Protein AF-A0A0P9H210-F1 (afdb_monomer_lite)

Secondary structure (DSSP, 8-state):
-GGGG-----TT-TTS-HHHHHHHHTHHHHHHHHHGGGT----EEEEEEE-SS-EEEEEE-SS-EEEEEEESSS-SHHHHHHHHHGGGS----PPEEEEESS-SSSSSEEEEEEPPP---GGG---HHHHHHHHHHHHHHHHHHT-

Sequence (146 aa):
MWESLNQYIDPEDASYSDARRGALAHLGDYAAQIVGPLNLRPRAAALHSSSNTRIEARISTASSHILLVLAPEGDLAAEVAWLRALNSTTLPVPRLIAHDLSLSAIPFSYAIESYISGAPLDWVAEAPRVRVLARQVGRTLRRSHQ

Structure (mmCIF, N/CA/C/O backbone):
data_AF-A0A0P9H210-F1
#
_entry.id   AF-A0A0P9H210-F1
#
loop_
_atom_site.group_PDB
_atom_site.id
_atom_site.type_symbol
_atom_site.label_atom_id
_atom_site.label_alt_id
_atom_site.label_comp_id
_atom_site.label_asym_id
_atom_site.label_entity_id
_atom_site.label_seq_id
_atom_site.pdbx_PDB_ins_code
_atom_site.Cartn_x
_atom_site.Cartn_y
_atom_site.Cartn_z
_atom_site.occupancy
_atom_site.B_iso_or_equiv
_atom_site.auth_seq_id
_atom_site.auth_comp_id
_atom_site.auth_asym_id
_atom_site.auth_atom_id
_atom_site.pdbx_PDB_model_num
ATOM 1 N N . MET A 1 1 ? 2.930 -16.937 -7.566 1.00 91.00 1 MET A N 1
ATOM 2 C CA . MET A 1 1 ? 2.094 -16.064 -6.702 1.00 91.00 1 MET A CA 1
ATOM 3 C C . MET A 1 1 ? 2.378 -14.611 -7.013 1.00 91.00 1 MET A C 1
ATOM 5 O O . MET A 1 1 ? 1.469 -13.928 -7.450 1.00 91.00 1 MET A O 1
ATOM 9 N N . TRP A 1 2 ? 3.612 -14.153 -6.817 1.00 94.81 2 TRP A N 1
ATOM 10 C CA . TRP A 1 2 ? 3.982 -12.752 -7.002 1.00 94.81 2 TRP A CA 1
ATOM 11 C C . TRP A 1 2 ? 3.686 -12.204 -8.395 1.00 94.81 2 TRP A C 1
ATOM 13 O O . TRP A 1 2 ? 3.105 -11.137 -8.490 1.00 94.81 2 TRP A O 1
ATOM 23 N N . GLU A 1 3 ? 3.951 -12.982 -9.444 1.00 93.62 3 GLU A N 1
ATOM 24 C CA . GLU A 1 3 ? 3.653 -12.618 -10.840 1.00 93.62 3 GLU A CA 1
ATOM 25 C C . GLU A 1 3 ? 2.194 -12.196 -11.077 1.00 93.62 3 GLU A C 1
ATOM 27 O O . GLU A 1 3 ? 1.937 -11.383 -11.953 1.00 93.62 3 GLU A O 1
ATOM 32 N N . SER A 1 4 ? 1.235 -12.678 -10.274 1.00 92.88 4 SER A N 1
ATOM 33 C CA . SER A 1 4 ? -0.173 -12.254 -10.384 1.00 92.88 4 SER A CA 1
ATOM 34 C C . SER A 1 4 ? -0.420 -10.792 -9.986 1.00 92.88 4 SER A C 1
ATOM 36 O O . SER A 1 4 ? -1.499 -10.266 -10.244 1.00 92.88 4 SER A O 1
ATOM 38 N N . LEU A 1 5 ? 0.561 -10.141 -9.351 1.00 95.69 5 LEU A N 1
ATOM 39 C CA . LEU A 1 5 ? 0.546 -8.706 -9.074 1.00 95.69 5 LEU A CA 1
ATOM 40 C C . LEU A 1 5 ? 1.005 -7.867 -10.269 1.00 95.69 5 LEU A C 1
ATOM 42 O O . LEU A 1 5 ? 0.674 -6.685 -10.308 1.00 95.69 5 LEU A O 1
ATOM 46 N N . ASN A 1 6 ? 1.771 -8.444 -11.200 1.00 96.31 6 ASN A N 1
ATOM 47 C CA . ASN A 1 6 ? 2.274 -7.714 -12.358 1.00 96.31 6 ASN A CA 1
ATOM 48 C C . ASN A 1 6 ? 1.100 -7.375 -13.279 1.00 96.31 6 ASN A C 1
ATOM 50 O O . ASN A 1 6 ? 0.317 -8.253 -13.649 1.00 96.31 6 ASN A O 1
ATOM 54 N N . GLN A 1 7 ? 0.978 -6.104 -13.651 1.00 94.06 7 GLN A N 1
ATOM 55 C CA . GLN A 1 7 ? -0.065 -5.642 -14.560 1.00 94.06 7 GLN A CA 1
ATOM 56 C C . GLN A 1 7 ? 0.545 -5.096 -15.838 1.00 94.06 7 GLN A C 1
ATOM 58 O O . GLN A 1 7 ? 1.443 -4.256 -15.809 1.00 94.06 7 GLN A O 1
ATOM 63 N N . TYR A 1 8 ? -0.000 -5.545 -16.963 1.00 93.06 8 TYR A N 1
ATOM 64 C CA . TYR A 1 8 ? 0.218 -4.877 -18.230 1.00 93.06 8 TYR A CA 1
ATOM 65 C C . TYR A 1 8 ? -0.754 -3.705 -18.333 1.00 93.06 8 TYR A C 1
ATOM 67 O O . TYR A 1 8 ? -1.970 -3.901 -18.318 1.00 93.06 8 TYR A O 1
ATOM 75 N N . ILE A 1 9 ? -0.204 -2.500 -18.424 1.00 91.94 9 ILE A N 1
ATOM 76 C CA . ILE A 1 9 ? -0.953 -1.276 -18.686 1.00 91.94 9 ILE A CA 1
ATOM 77 C C . ILE A 1 9 ? -0.498 -0.762 -20.045 1.00 91.94 9 ILE A C 1
ATOM 79 O O . ILE A 1 9 ? 0.706 -0.718 -20.315 1.00 91.94 9 ILE A O 1
ATOM 83 N N . ASP A 1 10 ? -1.460 -0.378 -20.878 1.00 90.31 10 ASP A N 1
ATOM 84 C CA . ASP A 1 10 ? -1.198 0.176 -22.201 1.00 90.31 10 ASP A CA 1
ATOM 85 C C . ASP A 1 10 ? -0.254 1.396 -22.091 1.00 90.31 10 ASP A C 1
ATOM 87 O O . ASP A 1 10 ? -0.512 2.312 -21.295 1.00 90.31 10 ASP A O 1
ATOM 91 N N . PRO A 1 11 ? 0.870 1.420 -22.831 1.00 88.81 11 PRO A N 1
ATOM 92 C CA . PRO A 1 11 ? 1.736 2.591 -22.919 1.00 88.81 11 PRO A CA 1
ATOM 93 C C . PRO A 1 11 ? 1.018 3.863 -23.385 1.00 88.81 11 PRO A C 1
ATOM 95 O O . PRO A 1 11 ? 1.433 4.953 -23.000 1.00 88.81 11 PRO A O 1
ATOM 98 N N . GLU A 1 12 ? -0.047 3.738 -24.181 1.00 90.56 12 GLU A N 1
ATOM 99 C CA . GLU A 1 12 ? -0.810 4.874 -24.712 1.00 90.56 12 GLU A CA 1
ATOM 100 C C . GLU A 1 12 ? -1.865 5.409 -23.727 1.00 90.56 12 GLU A C 1
ATOM 102 O O . GLU A 1 12 ? -2.418 6.492 -23.934 1.00 90.56 12 GLU A O 1
ATOM 107 N N . ASP A 1 13 ? -2.128 4.700 -22.623 1.00 90.56 13 ASP A N 1
ATOM 108 C CA . ASP A 1 13 ? -3.062 5.161 -21.597 1.00 90.56 13 ASP A CA 1
ATOM 109 C C . ASP A 1 13 ? -2.444 6.296 -20.765 1.00 90.56 13 ASP A C 1
ATOM 111 O O . ASP A 1 13 ? -1.639 6.081 -19.851 1.00 90.56 13 ASP A O 1
ATOM 115 N N . ALA A 1 14 ? -2.869 7.521 -21.076 1.00 88.06 14 ALA A N 1
ATOM 116 C CA . ALA A 1 14 ? -2.433 8.751 -20.421 1.00 88.06 14 ALA A CA 1
ATOM 117 C C . ALA A 1 14 ? -2.910 8.898 -18.962 1.00 88.06 14 ALA A C 1
ATOM 119 O O . ALA A 1 14 ? -2.473 9.817 -18.269 1.00 88.06 14 ALA A O 1
ATOM 120 N N . SER A 1 15 ? -3.802 8.028 -18.470 1.00 88.75 15 SER A N 1
ATOM 121 C CA . SER A 1 15 ? -4.225 8.047 -17.063 1.00 88.75 15 SER A CA 1
ATOM 122 C C . SER A 1 15 ? -3.161 7.492 -16.105 1.00 88.75 15 SER A C 1
ATOM 124 O O . SER A 1 15 ? -3.237 7.724 -14.893 1.00 88.75 15 SER A O 1
ATOM 126 N N . TYR A 1 16 ? -2.144 6.810 -16.643 1.00 90.56 16 TYR A N 1
ATOM 127 C CA . TYR A 1 16 ? -1.008 6.273 -15.903 1.00 90.56 16 TYR A CA 1
ATOM 128 C C . TYR A 1 16 ? 0.267 7.030 -16.259 1.00 90.56 16 TYR A C 1
ATOM 130 O O . TYR A 1 16 ? 0.637 7.148 -17.426 1.00 90.56 16 TYR A O 1
ATOM 138 N N . SER A 1 17 ? 0.990 7.485 -15.239 1.00 91.56 17 SER A N 1
ATOM 139 C CA . SER A 1 17 ? 2.361 7.942 -15.434 1.00 91.56 17 SER A CA 1
ATOM 140 C C . SER A 1 17 ? 3.293 6.776 -15.749 1.00 91.56 17 SER A C 1
ATOM 142 O O . SER A 1 17 ? 3.040 5.628 -15.371 1.00 91.56 17 SER A O 1
ATOM 144 N N . ASP A 1 18 ? 4.418 7.079 -16.393 1.00 92.00 18 ASP A N 1
ATOM 145 C CA . ASP A 1 18 ? 5.435 6.077 -16.724 1.00 92.00 18 ASP A CA 1
ATOM 146 C C . ASP A 1 18 ? 5.985 5.385 -15.474 1.00 92.00 18 ASP A C 1
ATOM 148 O 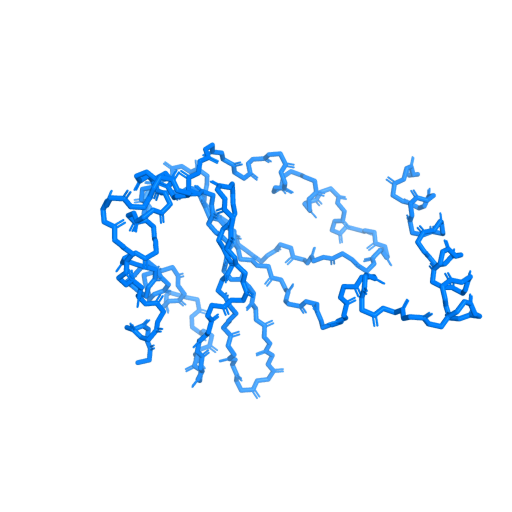O . ASP A 1 18 ? 6.176 4.169 -15.467 1.00 92.00 18 ASP A O 1
ATOM 152 N N . ALA A 1 19 ? 6.168 6.142 -14.389 1.00 92.69 19 ALA A N 1
ATOM 153 C CA . ALA A 1 19 ? 6.624 5.608 -13.113 1.00 92.69 19 ALA A CA 1
ATOM 154 C C . ALA A 1 19 ? 5.611 4.617 -12.521 1.00 92.69 19 ALA A C 1
ATOM 156 O O . ALA A 1 19 ? 5.980 3.513 -12.117 1.00 92.69 19 ALA A O 1
ATOM 157 N N . ARG A 1 20 ? 4.316 4.963 -12.539 1.00 94.56 20 ARG A N 1
ATOM 158 C CA . ARG A 1 20 ? 3.245 4.064 -12.093 1.00 94.56 20 ARG A CA 1
ATOM 159 C C . ARG A 1 20 ? 3.143 2.824 -12.978 1.00 94.56 20 ARG A C 1
ATOM 161 O O . ARG A 1 20 ? 2.977 1.724 -12.453 1.00 94.56 20 ARG A O 1
ATOM 168 N N . ARG A 1 21 ? 3.271 2.980 -14.299 1.00 94.62 21 ARG A N 1
ATOM 169 C CA . ARG A 1 21 ? 3.269 1.871 -15.265 1.00 94.62 21 ARG A CA 1
ATOM 170 C C . ARG A 1 21 ? 4.422 0.906 -14.994 1.00 94.62 21 ARG A C 1
ATOM 172 O O . ARG A 1 21 ? 4.190 -0.293 -14.873 1.00 94.62 21 ARG A O 1
ATOM 179 N N . GLY A 1 22 ? 5.635 1.428 -1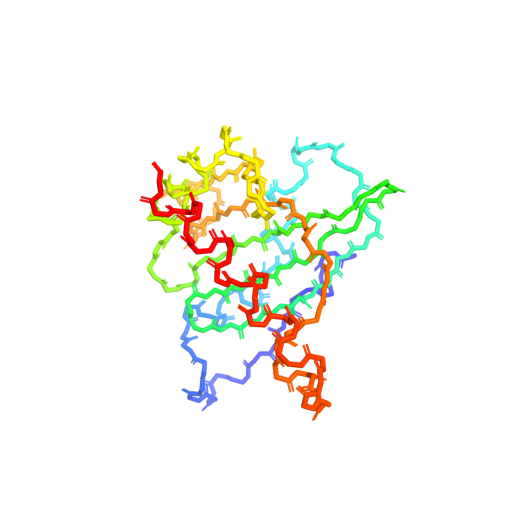4.817 1.00 94.12 22 GLY A N 1
ATOM 180 C CA . GLY A 1 22 ? 6.812 0.633 -14.465 1.00 94.12 22 GLY A CA 1
ATOM 181 C C . GLY A 1 22 ? 6.658 -0.081 -13.120 1.00 94.12 22 GLY A C 1
ATOM 182 O O . GLY A 1 22 ? 6.941 -1.273 -13.017 1.00 94.12 22 GLY A O 1
ATOM 183 N N . ALA A 1 23 ? 6.132 0.613 -12.106 1.00 95.75 23 ALA A N 1
ATOM 184 C CA . ALA A 1 23 ? 5.878 0.024 -10.795 1.00 95.75 23 ALA A CA 1
ATOM 185 C C . ALA A 1 23 ? 4.876 -1.140 -10.854 1.00 95.75 23 ALA A C 1
ATOM 187 O O . ALA A 1 23 ? 5.106 -2.177 -10.237 1.00 95.75 23 ALA A O 1
ATOM 188 N N . LEU A 1 24 ? 3.781 -0.990 -11.607 1.00 96.81 24 LEU A N 1
ATOM 189 C CA . LEU A 1 24 ? 2.760 -2.030 -11.768 1.00 96.81 24 LEU A CA 1
ATOM 190 C C . LEU A 1 24 ? 3.240 -3.212 -12.617 1.00 96.81 24 LEU A C 1
ATOM 192 O O . LEU A 1 24 ? 2.889 -4.351 -12.310 1.00 96.81 24 LEU A O 1
ATOM 196 N N . ALA A 1 25 ? 4.063 -2.970 -13.640 1.00 96.62 25 ALA A N 1
ATOM 197 C CA . ALA A 1 25 ? 4.614 -4.025 -14.490 1.00 96.62 25 ALA A CA 1
ATOM 198 C C . ALA A 1 25 ? 5.523 -5.001 -13.719 1.00 96.62 25 ALA A C 1
ATOM 200 O O . ALA A 1 25 ? 5.577 -6.181 -14.062 1.00 96.62 25 ALA A O 1
ATOM 201 N N . HIS A 1 26 ? 6.185 -4.521 -12.661 1.00 96.81 26 HIS A N 1
ATOM 202 C CA . HIS A 1 26 ? 7.159 -5.277 -11.861 1.00 96.81 26 HIS A CA 1
ATOM 203 C C . HIS A 1 26 ? 6.757 -5.444 -10.386 1.00 96.81 26 HIS A C 1
ATOM 205 O O . HIS A 1 26 ? 7.574 -5.833 -9.550 1.00 96.81 26 HIS A O 1
ATOM 211 N N . LEU A 1 27 ? 5.498 -5.158 -10.037 1.00 97.69 27 LEU A N 1
ATOM 212 C CA . LEU A 1 27 ? 5.023 -5.145 -8.649 1.00 97.69 27 LEU A CA 1
ATOM 213 C C . LEU A 1 27 ? 5.256 -6.477 -7.922 1.00 97.69 27 LEU A C 1
ATOM 215 O O . LEU A 1 27 ? 5.594 -6.497 -6.740 1.00 97.69 27 LEU A O 1
ATOM 219 N N . GLY A 1 28 ? 5.078 -7.592 -8.621 1.00 97.31 28 GLY A N 1
ATOM 220 C CA . GLY A 1 28 ? 5.356 -8.939 -8.142 1.00 97.31 28 GLY A CA 1
ATOM 221 C C . GLY A 1 28 ? 6.830 -9.161 -7.832 1.00 97.31 28 GLY A C 1
ATOM 222 O O . GLY A 1 28 ? 7.155 -9.675 -6.762 1.00 97.31 28 GLY A O 1
ATOM 223 N N . ASP A 1 29 ? 7.717 -8.729 -8.723 1.00 97.12 29 ASP A N 1
ATOM 224 C CA . ASP A 1 29 ? 9.164 -8.878 -8.548 1.00 97.12 29 ASP A CA 1
ATOM 225 C C . ASP A 1 29 ? 9.636 -8.066 -7.335 1.00 97.12 29 ASP A C 1
ATOM 227 O O . ASP A 1 29 ? 10.316 -8.586 -6.446 1.00 97.12 29 ASP A O 1
ATOM 231 N N . TYR A 1 30 ? 9.165 -6.820 -7.228 1.00 97.38 30 TYR A N 1
ATOM 232 C CA . TYR A 1 30 ? 9.430 -5.957 -6.079 1.00 97.38 30 TYR A CA 1
ATOM 233 C C . TYR A 1 30 ? 8.863 -6.535 -4.782 1.00 97.38 30 TYR A C 1
ATOM 235 O O . TYR A 1 30 ? 9.551 -6.557 -3.760 1.00 97.38 30 TYR A O 1
ATOM 243 N N . ALA A 1 31 ? 7.637 -7.066 -4.805 1.00 97.12 31 ALA A N 1
ATOM 244 C CA . ALA A 1 31 ? 7.042 -7.706 -3.639 1.00 97.12 31 ALA A CA 1
ATOM 245 C C . ALA A 1 31 ? 7.850 -8.928 -3.185 1.00 97.12 31 ALA A C 1
ATOM 247 O O . ALA A 1 31 ? 8.096 -9.085 -1.989 1.00 97.12 31 ALA A O 1
ATOM 248 N N . ALA A 1 32 ? 8.312 -9.768 -4.114 1.00 95.56 32 ALA A N 1
ATOM 249 C CA . ALA A 1 32 ? 9.149 -10.919 -3.793 1.00 95.56 32 ALA A CA 1
ATOM 250 C C . ALA A 1 32 ? 10.474 -10.492 -3.139 1.00 95.56 32 ALA A C 1
ATOM 252 O O . ALA A 1 32 ? 10.871 -11.071 -2.124 1.00 95.56 32 ALA A O 1
ATOM 253 N N . GLN A 1 33 ? 11.117 -9.454 -3.681 1.00 95.88 33 GLN A N 1
ATOM 254 C CA . GLN A 1 33 ? 12.387 -8.929 -3.183 1.00 95.88 33 GLN A CA 1
ATOM 255 C C . GLN A 1 33 ? 12.260 -8.286 -1.795 1.00 95.88 33 GLN A C 1
ATOM 257 O O . GLN A 1 33 ? 13.109 -8.509 -0.934 1.00 95.88 33 GLN A O 1
ATOM 262 N N . ILE A 1 34 ? 11.192 -7.521 -1.557 1.00 95.56 34 ILE A N 1
ATOM 263 C CA . ILE A 1 34 ? 10.967 -6.808 -0.292 1.00 95.56 34 ILE A CA 1
ATOM 264 C C . ILE A 1 34 ? 10.482 -7.757 0.811 1.00 95.56 34 ILE A C 1
ATOM 266 O O . ILE A 1 34 ? 10.906 -7.661 1.962 1.00 95.56 34 ILE A O 1
ATOM 270 N N . VAL A 1 35 ? 9.574 -8.677 0.479 1.00 93.69 35 VAL A N 1
ATOM 271 C CA . VAL A 1 35 ? 8.861 -9.498 1.471 1.00 93.69 35 VAL A CA 1
ATOM 272 C C . VAL A 1 35 ? 9.595 -10.802 1.757 1.00 93.69 35 VAL A C 1
ATOM 274 O O . VAL A 1 35 ? 9.507 -11.319 2.872 1.00 93.69 35 VAL A O 1
ATOM 277 N N . GLY A 1 36 ? 10.331 -11.338 0.779 1.00 89.75 36 GLY A N 1
ATOM 278 C CA . GLY A 1 36 ? 11.105 -12.573 0.917 1.00 89.75 36 GLY A CA 1
ATOM 279 C C . GLY A 1 36 ? 11.998 -12.600 2.168 1.00 89.75 36 GLY A C 1
ATOM 280 O O . GLY A 1 36 ? 11.876 -13.538 2.962 1.00 89.75 36 GLY A O 1
ATOM 281 N N . PRO A 1 37 ? 12.820 -11.561 2.419 1.00 90.44 37 PRO A N 1
ATOM 282 C CA . PRO A 1 37 ? 13.700 -11.493 3.589 1.00 90.44 37 PRO A CA 1
ATOM 283 C C . PRO A 1 37 ? 12.984 -11.458 4.948 1.00 90.44 37 PRO A C 1
ATOM 285 O O . PRO A 1 37 ? 13.592 -11.769 5.968 1.00 90.44 37 PRO A O 1
ATOM 288 N N . LEU A 1 38 ? 11.695 -11.105 4.992 1.00 88.25 38 LEU A N 1
ATOM 289 C CA . LEU A 1 38 ? 10.948 -10.924 6.244 1.00 88.25 38 LEU A CA 1
ATOM 290 C C . LEU A 1 38 ? 10.422 -12.235 6.840 1.00 88.25 38 LEU A C 1
ATOM 292 O O . LEU A 1 38 ? 9.827 -12.229 7.916 1.00 88.25 38 LEU A O 1
ATOM 296 N N . ASN A 1 39 ? 10.611 -13.362 6.145 1.00 86.44 39 ASN A N 1
ATOM 297 C CA . ASN A 1 39 ? 10.225 -14.701 6.601 1.00 86.44 39 ASN A CA 1
ATOM 298 C C . ASN A 1 39 ? 8.741 -14.822 7.031 1.00 86.44 39 ASN A C 1
ATOM 300 O O . ASN A 1 39 ? 8.383 -15.619 7.898 1.00 86.44 39 ASN A O 1
ATOM 304 N N . LEU A 1 40 ? 7.851 -14.047 6.398 1.00 86.50 40 LEU A N 1
ATOM 305 C CA . LEU A 1 40 ? 6.421 -13.971 6.745 1.00 86.50 40 LEU A CA 1
ATOM 306 C C . LEU A 1 40 ? 5.576 -15.134 6.195 1.00 86.50 40 LEU A C 1
ATOM 308 O O . LEU A 1 40 ? 4.390 -15.237 6.498 1.00 86.50 40 LEU A O 1
ATOM 312 N N . ARG A 1 41 ? 6.177 -16.009 5.377 1.00 92.38 41 ARG A N 1
ATOM 313 C CA . ARG A 1 41 ? 5.527 -17.136 4.676 1.00 92.38 41 ARG A CA 1
ATOM 314 C C . ARG A 1 41 ? 4.218 -16.742 3.954 1.00 92.38 41 ARG A C 1
ATOM 316 O O . ARG A 1 41 ? 3.140 -17.216 4.333 1.00 92.38 41 ARG A O 1
ATOM 323 N N . PRO A 1 42 ? 4.289 -15.887 2.917 1.00 94.69 42 PRO A N 1
ATOM 324 C CA . PRO A 1 42 ? 3.114 -15.449 2.164 1.00 94.69 42 PRO A CA 1
ATOM 325 C C . PRO A 1 42 ? 2.342 -16.611 1.523 1.00 94.69 42 PRO A C 1
ATOM 327 O O . PRO A 1 42 ? 2.927 -17.560 1.004 1.00 94.69 42 PRO A O 1
ATOM 330 N N . ARG A 1 43 ? 1.010 -16.524 1.568 1.00 95.44 43 ARG A N 1
ATOM 331 C CA . ARG A 1 43 ? 0.035 -17.500 1.045 1.00 95.44 43 ARG A CA 1
ATOM 332 C C . ARG A 1 43 ? -0.722 -16.977 -0.170 1.00 95.44 43 ARG A C 1
ATOM 334 O O . ARG A 1 43 ? -1.113 -17.767 -1.022 1.00 95.44 43 ARG A O 1
ATOM 341 N N . ALA A 1 44 ? -0.931 -15.667 -0.239 1.00 95.94 44 ALA A N 1
ATOM 342 C CA . ALA A 1 44 ? -1.531 -14.992 -1.380 1.00 95.94 44 ALA A CA 1
ATOM 343 C C . ALA A 1 44 ? -1.065 -13.537 -1.426 1.00 95.94 44 ALA A C 1
ATOM 345 O O . ALA A 1 44 ? -0.754 -12.948 -0.388 1.00 95.94 44 ALA A O 1
ATOM 346 N N . ALA A 1 45 ? -1.084 -12.947 -2.614 1.00 96.88 45 ALA A N 1
ATOM 347 C CA . ALA A 1 45 ? -0.894 -11.521 -2.804 1.00 96.88 45 ALA A CA 1
ATOM 348 C C . ALA A 1 45 ? -1.928 -11.013 -3.812 1.00 96.88 45 ALA A C 1
ATOM 350 O O . ALA A 1 45 ? -2.286 -11.739 -4.737 1.00 96.88 45 ALA A O 1
ATOM 351 N N . ALA A 1 46 ? -2.439 -9.806 -3.599 1.00 96.25 46 ALA A N 1
ATOM 352 C CA . ALA A 1 46 ? -3.379 -9.162 -4.507 1.00 96.25 46 ALA A CA 1
ATOM 353 C C . ALA A 1 46 ? -3.137 -7.653 -4.525 1.00 96.25 46 ALA A C 1
ATOM 355 O O . ALA A 1 46 ? -2.835 -7.071 -3.480 1.00 96.25 46 ALA A O 1
ATOM 356 N N . LEU A 1 47 ? -3.314 -7.022 -5.687 1.00 96.44 47 LEU A N 1
ATOM 357 C CA . LEU A 1 47 ? -3.371 -5.567 -5.758 1.00 96.44 47 LEU A CA 1
ATOM 358 C C . LEU A 1 47 ? -4.581 -5.094 -4.941 1.00 96.44 47 LEU A C 1
ATOM 360 O O . LEU A 1 47 ? -5.701 -5.557 -5.155 1.00 96.44 47 LEU A O 1
ATOM 364 N N . HIS A 1 48 ? -4.338 -4.219 -3.971 1.00 94.44 48 HIS A N 1
ATOM 365 C CA . HIS A 1 48 ? -5.368 -3.663 -3.103 1.00 94.44 48 HIS A CA 1
ATOM 366 C C . HIS A 1 48 ? -5.910 -2.346 -3.652 1.00 94.44 48 HIS A C 1
ATOM 368 O O . HIS A 1 48 ? -7.123 -2.185 -3.763 1.00 94.44 48 HIS A O 1
ATOM 374 N N . SER A 1 49 ? -5.012 -1.433 -4.015 1.00 93.06 49 SER A N 1
ATOM 375 C CA . SER A 1 49 ? -5.346 -0.144 -4.611 1.00 93.06 49 SER A CA 1
ATOM 376 C C . SER A 1 49 ? -4.174 0.371 -5.450 1.00 93.06 49 SER A C 1
ATOM 378 O O . SER A 1 49 ? -3.033 -0.080 -5.311 1.00 93.06 49 SER A O 1
ATOM 380 N N . SER A 1 50 ? -4.456 1.289 -6.371 1.00 94.00 50 SER A N 1
ATOM 381 C CA . SER A 1 50 ? -3.434 1.922 -7.199 1.00 94.00 50 SER A CA 1
ATOM 382 C C . SER A 1 50 ? -3.875 3.324 -7.597 1.00 94.00 50 SER A C 1
ATOM 384 O O . SER A 1 50 ? -4.957 3.509 -8.153 1.00 94.00 50 SER A O 1
ATOM 386 N N . SER A 1 51 ? -3.006 4.293 -7.350 1.00 91.75 51 SER A N 1
ATOM 387 C CA . SER A 1 51 ? -3.082 5.683 -7.786 1.00 91.75 51 SER A CA 1
ATOM 388 C C . SER A 1 51 ? -1.708 6.135 -8.300 1.00 91.75 51 SER A C 1
ATOM 390 O O . SER A 1 51 ? -0.741 5.369 -8.282 1.00 91.75 51 SER A O 1
ATOM 392 N N . ASN A 1 52 ? -1.610 7.383 -8.760 1.00 86.62 52 ASN A N 1
ATOM 393 C CA . ASN A 1 52 ? -0.349 7.962 -9.245 1.00 86.62 52 ASN A CA 1
ATOM 394 C C . ASN A 1 52 ? 0.685 8.186 -8.145 1.00 86.62 52 ASN A C 1
ATOM 396 O O . ASN A 1 52 ? 1.872 8.179 -8.426 1.00 86.62 52 ASN A O 1
ATOM 400 N N . THR A 1 53 ? 0.258 8.327 -6.894 1.00 90.75 53 THR A N 1
ATOM 401 C CA . THR A 1 53 ? 1.164 8.566 -5.764 1.00 90.75 53 THR A CA 1
ATOM 402 C C . THR A 1 53 ? 1.338 7.341 -4.878 1.00 90.75 53 THR A C 1
ATOM 404 O O . THR A 1 53 ? 2.239 7.316 -4.046 1.00 90.75 53 THR A O 1
ATOM 407 N N . ARG A 1 54 ? 0.486 6.317 -5.030 1.00 94.69 54 ARG A N 1
ATOM 408 C CA . ARG A 1 54 ? 0.460 5.168 -4.126 1.00 94.69 54 ARG A CA 1
ATOM 409 C C . ARG A 1 54 ? -0.020 3.898 -4.816 1.00 94.69 54 ARG A C 1
ATOM 411 O O . ARG A 1 54 ? -1.110 3.857 -5.379 1.00 94.69 54 ARG A O 1
ATOM 418 N N . ILE A 1 55 ? 0.759 2.832 -4.710 1.00 97.38 55 ILE A N 1
ATOM 419 C CA . ILE A 1 55 ? 0.356 1.476 -5.093 1.00 97.38 55 ILE A CA 1
ATOM 420 C C . ILE A 1 55 ? 0.379 0.610 -3.844 1.00 97.38 55 ILE A C 1
ATOM 422 O O . ILE A 1 55 ? 1.372 0.590 -3.122 1.00 97.38 55 ILE A O 1
ATOM 426 N N . GLU A 1 56 ? -0.697 -0.130 -3.608 1.00 97.31 56 GLU A N 1
ATOM 427 C CA . GLU A 1 56 ? -0.837 -0.993 -2.443 1.00 97.31 56 GLU A CA 1
ATOM 428 C C . GLU A 1 56 ? -1.052 -2.442 -2.872 1.00 97.31 56 GLU A C 1
ATOM 430 O O . GLU A 1 56 ? -2.023 -2.766 -3.557 1.00 97.31 56 GLU A O 1
ATOM 435 N N . ALA A 1 57 ? -0.186 -3.342 -2.418 1.00 97.44 57 ALA A N 1
ATOM 436 C CA . ALA A 1 57 ? -0.350 -4.781 -2.561 1.00 97.44 57 ALA A CA 1
ATOM 437 C C . ALA A 1 57 ? -0.645 -5.406 -1.195 1.00 97.44 57 ALA A C 1
ATOM 439 O O . ALA A 1 57 ? 0.159 -5.333 -0.264 1.00 97.44 57 ALA A O 1
ATOM 440 N N . ARG A 1 58 ? -1.795 -6.072 -1.069 1.00 97.00 58 ARG A N 1
ATOM 441 C CA . ARG A 1 58 ? -2.135 -6.835 0.133 1.00 97.00 58 ARG A CA 1
ATOM 442 C C . ARG A 1 58 ? -1.495 -8.207 0.063 1.00 97.00 58 ARG A C 1
ATOM 444 O O . ARG A 1 58 ? -1.788 -8.995 -0.836 1.00 97.00 58 ARG A O 1
ATOM 451 N N . ILE A 1 59 ? -0.713 -8.530 1.081 1.00 97.12 59 ILE A N 1
ATOM 452 C CA . ILE A 1 59 ? -0.054 -9.822 1.226 1.00 97.12 59 ILE A CA 1
ATOM 453 C C . ILE A 1 59 ? -0.707 -10.553 2.388 1.00 97.12 59 ILE A C 1
ATOM 455 O O . ILE A 1 59 ? -0.813 -10.037 3.499 1.00 97.12 59 ILE A O 1
ATOM 459 N N . SER A 1 60 ? -1.174 -11.762 2.116 1.00 96.50 60 SER A N 1
ATOM 460 C CA . SER A 1 60 ? -1.857 -12.612 3.085 1.00 96.50 60 SER A CA 1
ATOM 461 C C . SER A 1 60 ? -0.903 -13.690 3.564 1.00 96.50 60 SER A C 1
ATOM 463 O O . SER A 1 60 ? -0.314 -14.403 2.751 1.00 96.50 60 SER A O 1
ATOM 465 N N . THR A 1 61 ? -0.758 -13.819 4.876 1.00 93.94 61 THR A N 1
ATOM 466 C CA . THR A 1 61 ? -0.018 -14.901 5.532 1.00 93.94 61 THR A CA 1
ATOM 467 C C . THR A 1 61 ? -1.006 -15.930 6.089 1.00 93.94 61 THR A C 1
ATOM 469 O O . THR A 1 61 ? -2.201 -15.879 5.803 1.00 93.94 61 THR A O 1
ATOM 472 N N . ALA A 1 62 ? -0.522 -16.899 6.870 1.00 92.06 62 ALA A N 1
ATOM 473 C CA . ALA A 1 62 ? -1.400 -17.857 7.542 1.00 92.06 62 ALA A CA 1
ATOM 474 C C . ALA A 1 62 ? -2.231 -17.235 8.682 1.00 92.06 62 ALA A C 1
ATOM 476 O O . ALA A 1 62 ? -3.274 -17.783 9.025 1.00 92.06 62 ALA A O 1
ATOM 477 N N . SER A 1 63 ? -1.772 -16.134 9.284 1.00 89.19 63 SER A N 1
ATOM 478 C CA . SER A 1 63 ? -2.368 -15.560 10.500 1.00 89.19 63 SER A CA 1
ATOM 479 C C . SER A 1 63 ? -2.770 -14.092 10.371 1.00 89.19 63 SER A C 1
ATOM 481 O O . SER A 1 63 ? -3.450 -13.573 11.253 1.00 89.19 63 SER A O 1
ATOM 483 N N . SER A 1 64 ? -2.349 -13.402 9.310 1.00 91.88 64 SER A N 1
ATOM 484 C CA . SER A 1 64 ? -2.559 -11.962 9.169 1.00 91.88 64 SER A CA 1
ATOM 485 C C . SER A 1 64 ? -2.479 -11.489 7.719 1.00 91.88 64 SER A C 1
ATOM 487 O O . SER A 1 64 ? -2.096 -12.229 6.809 1.00 91.88 64 SER A O 1
ATOM 489 N N . HIS A 1 65 ? -2.805 -10.213 7.521 1.00 95.44 65 HIS A N 1
ATOM 490 C CA . HIS A 1 65 ? -2.550 -9.493 6.282 1.00 95.44 65 HIS A CA 1
ATOM 491 C C . HIS A 1 65 ? -1.633 -8.300 6.560 1.00 95.44 65 HIS A C 1
ATOM 493 O O . HIS A 1 65 ? -1.728 -7.660 7.610 1.00 95.44 65 HIS A O 1
ATOM 499 N N . ILE A 1 66 ? -0.776 -7.990 5.597 1.00 96.44 66 ILE A N 1
ATOM 500 C CA . ILE A 1 66 ? 0.036 -6.771 5.563 1.00 96.44 66 ILE A CA 1
ATOM 501 C C . ILE A 1 66 ? -0.212 -6.048 4.240 1.00 96.44 66 ILE A C 1
ATOM 503 O O . ILE A 1 66 ? -0.678 -6.658 3.271 1.00 96.44 66 ILE A O 1
ATOM 507 N N . LEU A 1 67 ? 0.129 -4.768 4.197 1.00 97.19 67 LEU A N 1
ATOM 508 C CA . LEU A 1 67 ? 0.194 -3.986 2.971 1.00 97.19 67 LEU A CA 1
ATOM 509 C C . LEU A 1 67 ? 1.650 -3.699 2.640 1.00 97.19 67 LEU A C 1
ATOM 511 O O . LEU A 1 67 ? 2.384 -3.198 3.484 1.00 97.19 67 LEU A O 1
ATOM 515 N N . LEU A 1 68 ? 2.050 -4.024 1.416 1.00 97.62 68 LEU A N 1
ATOM 516 C CA . LEU A 1 68 ? 3.206 -3.421 0.774 1.00 97.62 68 LEU A CA 1
ATOM 517 C C . LEU A 1 68 ? 2.726 -2.169 0.048 1.00 97.62 68 LEU A C 1
ATOM 519 O O . LEU A 1 68 ? 1.805 -2.243 -0.763 1.00 97.62 68 LEU A O 1
ATOM 523 N N . VAL A 1 69 ? 3.369 -1.050 0.330 1.00 97.88 69 VAL A N 1
ATOM 524 C CA . VAL A 1 69 ? 3.045 0.261 -0.216 1.00 97.88 69 VAL A CA 1
ATOM 525 C C . VAL A 1 69 ? 4.247 0.762 -0.994 1.00 97.88 69 VAL A C 1
ATOM 527 O O . VAL A 1 69 ? 5.347 0.799 -0.449 1.00 97.88 69 VAL A O 1
ATOM 530 N N . LEU A 1 70 ? 4.037 1.157 -2.247 1.00 97.88 70 LEU A N 1
ATOM 531 C CA . LEU A 1 70 ? 5.031 1.819 -3.089 1.00 97.88 70 LEU A CA 1
ATOM 532 C C . LEU A 1 70 ? 4.556 3.233 -3.425 1.00 97.88 70 LEU A C 1
ATOM 534 O O . LEU A 1 70 ? 3.380 3.416 -3.747 1.00 97.88 70 LEU A O 1
ATOM 538 N N . ALA A 1 71 ? 5.469 4.203 -3.423 1.00 96.50 71 ALA A N 1
ATOM 539 C CA . ALA A 1 71 ? 5.232 5.512 -4.029 1.00 96.50 71 ALA A CA 1
ATOM 540 C C . ALA A 1 71 ? 5.880 5.558 -5.422 1.00 96.50 71 ALA A C 1
ATOM 542 O O . ALA A 1 71 ? 7.096 5.742 -5.509 1.00 96.50 71 ALA A O 1
ATOM 543 N N . PRO A 1 72 ? 5.109 5.353 -6.509 1.00 93.88 72 PRO A N 1
ATOM 544 C CA . PRO A 1 72 ? 5.643 5.474 -7.864 1.00 93.88 72 PRO A CA 1
ATOM 545 C C . PRO A 1 72 ? 6.045 6.914 -8.209 1.00 93.88 72 PRO A C 1
ATOM 547 O O . PRO A 1 72 ? 7.032 7.116 -8.908 1.00 93.88 72 PRO A O 1
ATOM 550 N N . GLU A 1 73 ? 5.323 7.911 -7.694 1.00 92.06 73 GLU A N 1
ATOM 551 C CA . GLU A 1 73 ? 5.684 9.325 -7.801 1.00 92.06 73 GLU A CA 1
ATOM 552 C C . GLU A 1 73 ? 6.005 9.898 -6.416 1.00 92.06 73 GLU A C 1
ATOM 554 O O . GLU A 1 73 ? 5.195 9.795 -5.494 1.00 92.06 73 GLU A O 1
ATOM 559 N N . GLY A 1 74 ? 7.171 10.537 -6.281 1.00 91.31 74 GLY A N 1
ATOM 560 C CA . GLY A 1 74 ? 7.620 11.146 -5.026 1.00 91.31 74 GLY A CA 1
ATOM 561 C C . GLY A 1 74 ? 8.206 10.138 -4.034 1.00 91.31 74 GLY A C 1
ATOM 562 O O . GLY A 1 74 ? 8.940 9.229 -4.421 1.00 91.31 74 GLY A O 1
ATOM 563 N N . ASP A 1 75 ? 7.913 10.328 -2.745 1.00 93.81 75 ASP A N 1
ATOM 564 C CA . ASP A 1 75 ? 8.383 9.460 -1.666 1.00 93.81 75 ASP A CA 1
ATOM 565 C C . ASP A 1 75 ? 7.337 9.255 -0.553 1.00 93.81 75 ASP A C 1
ATOM 567 O O . ASP A 1 75 ? 6.314 9.939 -0.487 1.00 93.81 75 ASP A O 1
ATOM 571 N N . LEU A 1 76 ? 7.609 8.292 0.333 1.00 96.19 76 LEU A N 1
ATOM 572 C CA . LEU A 1 76 ? 6.801 7.990 1.519 1.00 96.19 76 LEU A CA 1
ATOM 573 C C . LEU A 1 76 ? 7.352 8.630 2.807 1.00 96.19 76 LEU A C 1
ATOM 575 O O . LEU A 1 76 ? 6.958 8.230 3.902 1.00 96.19 76 LEU A O 1
ATOM 579 N N . ALA A 1 77 ? 8.278 9.592 2.739 1.00 96.50 77 ALA A N 1
ATOM 580 C CA . ALA A 1 77 ? 8.991 10.088 3.918 1.00 96.50 77 ALA A CA 1
ATOM 581 C C . ALA A 1 77 ? 8.056 10.754 4.934 1.00 96.50 77 ALA A C 1
ATOM 583 O O . ALA A 1 77 ? 8.132 10.460 6.131 1.00 96.50 77 ALA A O 1
ATOM 584 N N . ALA A 1 78 ? 7.147 11.611 4.461 1.00 94.75 78 ALA A N 1
ATOM 585 C CA . ALA A 1 78 ? 6.165 12.283 5.312 1.00 94.75 78 ALA A CA 1
ATOM 586 C C . ALA A 1 78 ? 5.213 11.283 5.986 1.00 94.75 78 ALA A C 1
ATOM 588 O O . ALA A 1 78 ? 4.930 11.388 7.180 1.00 94.75 78 ALA A O 1
ATOM 589 N N . GLU A 1 79 ? 4.762 10.278 5.240 1.00 93.94 79 GLU A N 1
ATOM 590 C CA . GLU A 1 79 ? 3.870 9.244 5.751 1.00 93.94 79 GLU A CA 1
ATOM 591 C C . GLU A 1 79 ? 4.565 8.333 6.761 1.00 93.94 79 GLU A C 1
ATOM 593 O O . GLU A 1 79 ? 4.051 8.116 7.856 1.00 93.94 79 GLU A O 1
ATOM 598 N N . VAL A 1 80 ? 5.771 7.861 6.446 1.00 96.38 80 VAL A N 1
ATOM 599 C CA . VAL A 1 80 ? 6.596 7.068 7.362 1.00 96.38 80 VAL A CA 1
ATOM 600 C C . VAL A 1 80 ? 6.861 7.840 8.654 1.00 96.38 80 VAL A C 1
ATOM 602 O O . VAL A 1 80 ? 6.761 7.268 9.743 1.00 96.38 80 VAL A O 1
ATOM 605 N N . ALA A 1 81 ? 7.182 9.135 8.564 1.00 95.62 81 ALA A N 1
ATOM 606 C CA . ALA A 1 81 ? 7.368 9.986 9.736 1.00 95.62 81 ALA A CA 1
ATOM 607 C C . ALA A 1 81 ? 6.081 10.089 10.571 1.00 95.62 81 ALA A C 1
ATOM 609 O O . ALA A 1 81 ? 6.125 9.948 11.796 1.00 95.62 81 ALA A O 1
ATOM 610 N N . TRP A 1 82 ? 4.933 10.263 9.916 1.00 92.56 82 TRP A N 1
ATOM 611 C CA . TRP A 1 82 ? 3.635 10.353 10.575 1.00 92.56 82 TRP A CA 1
ATOM 612 C C . TRP A 1 82 ? 3.217 9.037 11.250 1.00 92.56 82 TRP A C 1
ATOM 614 O O . TRP A 1 82 ? 2.884 9.035 12.435 1.00 92.56 82 TRP A O 1
ATOM 624 N N . LEU A 1 83 ? 3.319 7.895 10.561 1.00 93.50 83 LEU A N 1
ATOM 625 C CA . LEU A 1 83 ? 3.000 6.577 11.127 1.00 93.50 83 LEU A CA 1
ATOM 626 C C . LEU A 1 83 ? 3.915 6.224 12.308 1.00 93.50 83 LEU A C 1
ATOM 628 O O . LEU A 1 83 ? 3.458 5.646 13.297 1.00 93.50 83 LEU A O 1
ATOM 632 N N . ARG A 1 84 ? 5.196 6.616 12.250 1.00 93.25 84 ARG A N 1
ATOM 633 C CA . ARG A 1 84 ? 6.119 6.501 13.391 1.00 93.25 84 ARG A CA 1
ATOM 634 C C . ARG A 1 84 ? 5.657 7.338 14.578 1.00 93.25 84 ARG A C 1
ATOM 636 O O . ARG A 1 84 ? 5.625 6.817 15.691 1.00 93.25 84 ARG A O 1
ATOM 643 N N . ALA A 1 85 ? 5.283 8.597 14.350 1.00 90.88 85 ALA A N 1
ATOM 644 C CA . ALA A 1 85 ? 4.799 9.485 15.406 1.00 90.88 85 ALA A CA 1
ATOM 645 C C . ALA A 1 85 ? 3.524 8.939 16.068 1.00 90.88 85 ALA A C 1
ATOM 647 O O . ALA A 1 85 ? 3.378 8.999 17.287 1.00 90.88 85 ALA A O 1
ATOM 648 N N . LEU A 1 86 ? 2.635 8.325 15.284 1.00 88.31 86 LEU A N 1
ATOM 649 C CA . LEU A 1 86 ? 1.404 7.733 15.798 1.00 88.31 86 LEU A CA 1
ATOM 650 C C . LEU A 1 86 ? 1.586 6.357 16.446 1.00 88.31 86 LEU A C 1
ATOM 652 O O . LEU A 1 86 ? 0.631 5.835 17.035 1.00 88.31 86 LEU A O 1
ATOM 656 N N . ASN A 1 87 ? 2.782 5.763 16.390 1.00 85.06 87 ASN A N 1
ATOM 657 C CA . ASN A 1 87 ? 2.983 4.390 16.838 1.00 85.06 87 ASN A CA 1
ATOM 658 C C . ASN A 1 87 ? 2.712 4.193 18.347 1.00 85.06 87 ASN A C 1
ATOM 660 O O . ASN A 1 87 ? 2.294 3.119 18.769 1.00 85.06 87 ASN A O 1
ATOM 664 N N . SER A 1 88 ? 2.873 5.244 19.154 1.00 81.75 88 SER A N 1
ATOM 665 C CA . SER A 1 88 ? 2.581 5.243 20.596 1.00 81.75 88 SER A CA 1
ATOM 666 C C . SER A 1 88 ? 1.121 5.567 20.940 1.00 81.75 88 SER A C 1
ATOM 668 O O . SER A 1 88 ? 0.714 5.450 22.096 1.00 81.75 88 SER A O 1
ATOM 670 N N . THR A 1 89 ? 0.313 5.973 19.960 1.00 84.06 89 THR A N 1
ATOM 671 C CA . THR A 1 89 ? -1.076 6.387 20.187 1.00 84.06 89 THR A CA 1
ATOM 672 C C . THR A 1 89 ? -2.039 5.197 20.158 1.00 84.06 89 THR A C 1
ATOM 674 O O . THR A 1 89 ? -1.785 4.166 19.530 1.00 84.06 89 THR A O 1
ATOM 677 N N . THR A 1 90 ? -3.206 5.354 20.790 1.00 81.50 90 THR A N 1
ATOM 678 C CA . THR A 1 90 ? -4.314 4.373 20.742 1.00 81.50 90 THR A CA 1
ATOM 679 C C . THR A 1 90 ? -5.198 4.531 19.501 1.00 81.50 90 THR A C 1
ATOM 681 O O . THR A 1 90 ? -6.325 4.032 19.463 1.00 81.50 90 THR A O 1
ATOM 684 N N . LEU A 1 91 ? -4.720 5.262 18.492 1.00 84.81 91 LEU A N 1
ATOM 685 C CA . LEU A 1 91 ? -5.468 5.488 17.268 1.00 84.81 91 LEU A CA 1
ATOM 686 C C . LEU A 1 91 ? -5.522 4.214 16.413 1.00 84.81 91 LEU A C 1
ATOM 688 O O . LEU A 1 91 ? -4.526 3.491 16.327 1.00 84.81 91 LEU A O 1
ATOM 692 N N . PRO A 1 92 ? -6.660 3.944 15.749 1.00 81.25 92 PRO A N 1
ATOM 693 C CA . PRO A 1 92 ? -6.796 2.837 14.810 1.00 81.25 92 PRO A CA 1
ATOM 694 C C . PRO A 1 92 ? -6.173 3.210 13.454 1.00 81.25 92 PRO A C 1
ATOM 696 O O . PRO A 1 92 ? -6.875 3.333 12.455 1.00 81.25 92 PRO A O 1
ATOM 699 N N . VAL A 1 93 ? -4.862 3.452 13.439 1.00 87.50 93 VAL A N 1
ATOM 700 C CA . VAL A 1 93 ? -4.077 3.758 12.231 1.00 87.50 93 VAL A CA 1
ATOM 701 C C . VAL A 1 93 ? -3.193 2.574 11.849 1.00 87.50 93 VAL A C 1
ATOM 703 O O . VAL A 1 93 ? -2.869 1.763 12.728 1.00 87.50 93 VAL A O 1
ATOM 706 N N . PRO A 1 94 ? -2.800 2.445 10.566 1.00 91.62 94 PRO A N 1
ATOM 707 C CA . PRO A 1 94 ? -1.858 1.414 10.162 1.00 91.62 94 PRO A CA 1
ATOM 708 C C . PRO A 1 94 ? -0.579 1.508 10.996 1.00 91.62 94 PRO A C 1
ATOM 710 O O . PRO A 1 94 ? -0.113 2.589 11.352 1.00 91.62 94 PRO A O 1
ATOM 713 N N . ARG A 1 95 ? -0.016 0.361 11.358 1.00 92.50 95 ARG A N 1
ATOM 714 C CA . ARG A 1 95 ? 1.263 0.275 12.055 1.00 92.50 95 ARG A CA 1
ATOM 715 C C . ARG A 1 95 ? 2.353 0.055 11.026 1.00 92.50 95 ARG A C 1
ATOM 717 O O . ARG A 1 95 ? 2.274 -0.894 10.249 1.00 92.50 95 ARG A O 1
ATOM 724 N N . LEU A 1 96 ? 3.370 0.907 11.053 1.00 95.38 96 LEU A N 1
ATOM 725 C CA . LEU A 1 96 ? 4.550 0.745 10.218 1.00 95.38 96 LEU A CA 1
ATOM 726 C C . LEU A 1 96 ? 5.376 -0.451 10.714 1.00 95.38 96 LEU A C 1
ATOM 728 O O . LEU A 1 96 ? 5.798 -0.480 11.868 1.00 95.38 96 LEU A O 1
ATOM 732 N N . ILE A 1 97 ? 5.606 -1.425 9.837 1.00 93.69 97 ILE A N 1
ATOM 733 C CA . ILE A 1 97 ? 6.385 -2.642 10.102 1.00 93.69 97 ILE A CA 1
ATOM 734 C C . ILE A 1 97 ? 7.820 -2.461 9.599 1.00 93.69 97 ILE A C 1
ATOM 736 O O . ILE A 1 97 ? 8.774 -2.717 10.328 1.00 93.69 97 ILE A O 1
ATOM 740 N N . ALA A 1 98 ? 7.973 -2.003 8.357 1.00 94.75 98 ALA A N 1
ATOM 741 C CA . ALA A 1 98 ? 9.259 -1.752 7.712 1.00 94.75 98 ALA A CA 1
ATOM 742 C C . ALA A 1 98 ? 9.105 -0.672 6.634 1.00 94.75 98 ALA A C 1
ATOM 744 O O . ALA A 1 98 ? 7.989 -0.338 6.253 1.00 94.75 98 ALA A O 1
ATOM 745 N N . HIS A 1 99 ? 10.209 -0.109 6.159 1.00 96.25 99 HIS A N 1
ATOM 746 C CA . HIS A 1 99 ? 10.234 0.822 5.028 1.00 96.25 99 HIS A CA 1
ATOM 747 C C . HIS A 1 99 ? 11.660 0.950 4.497 1.00 96.25 99 HIS A C 1
ATOM 749 O O . HIS A 1 99 ? 12.616 0.713 5.238 1.00 96.25 99 HIS A O 1
ATOM 755 N N . ASP A 1 100 ? 11.781 1.383 3.249 1.00 96.12 100 ASP A N 1
ATOM 756 C CA . ASP A 1 100 ? 13.011 1.914 2.671 1.00 96.12 100 ASP A CA 1
ATOM 757 C C . ASP A 1 100 ? 12.677 3.184 1.884 1.00 96.12 100 ASP A C 1
ATOM 759 O O . ASP A 1 100 ? 11.845 3.175 0.977 1.00 96.12 100 ASP A O 1
ATOM 763 N N . LEU A 1 101 ? 13.332 4.284 2.246 1.00 96.69 101 LEU A N 1
ATOM 764 C CA . LEU A 1 101 ? 13.217 5.573 1.560 1.00 96.69 101 LEU A CA 1
ATOM 765 C C . LEU A 1 101 ? 14.459 5.885 0.715 1.00 96.69 101 LEU A C 1
ATOM 767 O O . LEU A 1 101 ? 14.515 6.930 0.081 1.00 96.69 101 LEU A O 1
ATOM 771 N N . SER A 1 102 ? 15.467 5.010 0.735 1.00 95.31 102 SER A N 1
ATOM 772 C CA . SER A 1 102 ? 16.743 5.198 0.038 1.00 95.31 102 SER A CA 1
ATOM 773 C C . SER A 1 102 ? 16.753 4.652 -1.389 1.00 95.31 102 SER A C 1
ATOM 775 O O . SER A 1 102 ? 17.709 4.909 -2.115 1.00 95.31 102 SER A O 1
ATOM 777 N N . LEU A 1 103 ? 15.700 3.921 -1.785 1.00 94.12 103 LEU A N 1
ATOM 778 C CA . LEU A 1 103 ? 15.557 3.292 -3.104 1.00 94.12 103 LEU A CA 1
ATOM 779 C C . LEU A 1 103 ? 16.674 2.262 -3.365 1.00 94.12 103 LEU A C 1
ATOM 781 O O . LEU A 1 103 ? 17.090 2.032 -4.499 1.00 94.12 103 LEU A O 1
ATOM 785 N N . SER A 1 104 ? 17.196 1.654 -2.295 1.00 92.50 104 SER A N 1
ATOM 786 C CA . SER A 1 104 ? 18.350 0.756 -2.375 1.00 92.50 104 SER A CA 1
ATOM 787 C C . SER A 1 104 ? 17.976 -0.634 -2.886 1.00 92.50 104 SER A C 1
ATOM 789 O O . SER A 1 104 ? 18.747 -1.260 -3.611 1.00 92.50 104 SER A O 1
ATOM 791 N N . ALA A 1 105 ? 16.787 -1.118 -2.519 1.00 90.81 105 ALA A N 1
ATOM 792 C CA . ALA A 1 105 ? 16.297 -2.421 -2.948 1.00 90.81 105 ALA A CA 1
ATOM 793 C C . ALA A 1 105 ? 15.600 -2.348 -4.313 1.00 90.81 105 ALA A C 1
ATOM 795 O O . ALA A 1 105 ? 15.800 -3.213 -5.161 1.00 90.81 105 ALA A O 1
ATOM 796 N N . ILE A 1 106 ? 14.775 -1.324 -4.521 1.00 95.06 106 ILE A N 1
ATOM 797 C CA . ILE A 1 106 ? 13.938 -1.142 -5.711 1.00 95.06 106 ILE A CA 1
ATOM 798 C C . ILE A 1 106 ? 13.907 0.349 -6.087 1.00 95.06 106 ILE A C 1
ATOM 800 O O . ILE A 1 106 ? 14.163 1.184 -5.217 1.00 95.06 106 ILE A O 1
ATOM 804 N N . PRO A 1 107 ? 13.546 0.728 -7.329 1.00 95.25 107 PRO A N 1
ATOM 805 C CA . PRO A 1 107 ? 13.587 2.126 -7.774 1.00 95.25 107 PRO A CA 1
ATOM 806 C C . PRO A 1 107 ? 12.443 3.000 -7.221 1.00 95.25 107 PRO A C 1
ATOM 808 O O . PRO A 1 107 ? 12.126 4.035 -7.799 1.00 95.25 107 PRO A O 1
ATOM 811 N N . PHE A 1 108 ? 11.821 2.602 -6.110 1.00 96.31 108 PHE A N 1
ATOM 812 C CA . PHE A 1 108 ? 10.729 3.318 -5.457 1.00 96.31 108 PHE A CA 1
ATOM 813 C C . PHE A 1 108 ? 10.918 3.284 -3.945 1.00 96.31 108 PHE A C 1
ATOM 815 O O . PHE A 1 108 ? 11.382 2.286 -3.388 1.00 96.31 108 PHE A O 1
ATOM 822 N N . SER A 1 109 ? 10.512 4.353 -3.262 1.00 97.25 109 SER A N 1
ATOM 823 C CA . SER A 1 109 ? 10.360 4.266 -1.811 1.00 97.25 109 SER A CA 1
ATOM 824 C C . SER A 1 109 ? 9.208 3.318 -1.470 1.00 97.25 109 SER A C 1
ATOM 826 O O . SER A 1 109 ? 8.185 3.289 -2.167 1.00 97.25 109 SER A O 1
ATOM 828 N N . TYR A 1 110 ? 9.379 2.532 -0.409 1.00 97.62 110 TYR A N 1
ATOM 829 C CA . TYR A 1 110 ? 8.367 1.580 0.026 1.00 97.62 110 TYR A CA 1
ATOM 830 C C . TYR A 1 110 ? 8.161 1.580 1.533 1.00 97.62 110 TYR A C 1
ATOM 832 O O . TYR A 1 110 ? 9.067 1.875 2.314 1.00 97.62 110 TYR A O 1
ATOM 840 N N . ALA A 1 111 ? 6.965 1.167 1.937 1.00 97.62 111 ALA A N 1
ATOM 841 C CA . ALA A 1 111 ? 6.611 0.863 3.310 1.00 97.62 111 ALA A CA 1
ATOM 842 C C . ALA A 1 111 ? 5.884 -0.482 3.386 1.00 97.62 111 ALA A C 1
ATOM 844 O O . ALA A 1 111 ? 5.253 -0.940 2.434 1.00 97.62 111 ALA A O 1
ATOM 845 N N . ILE A 1 112 ? 5.994 -1.132 4.537 1.00 96.88 112 ILE A N 1
ATOM 846 C CA . ILE A 1 112 ? 5.199 -2.294 4.904 1.00 96.88 112 ILE A CA 1
ATOM 847 C C . ILE A 1 112 ? 4.398 -1.910 6.127 1.00 96.88 112 ILE A C 1
ATOM 849 O O . ILE A 1 112 ? 4.960 -1.508 7.147 1.00 96.88 112 ILE A O 1
ATOM 853 N N . GLU A 1 113 ? 3.091 -2.066 6.025 1.00 96.19 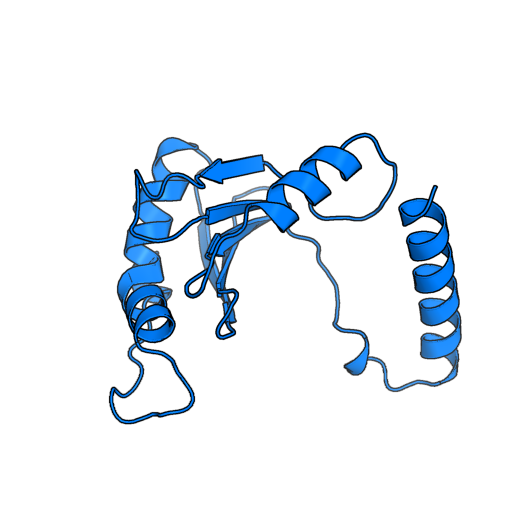113 GLU A N 1
ATOM 854 C CA . GLU A 1 113 ? 2.133 -1.618 7.021 1.00 96.19 113 GLU A CA 1
ATOM 855 C C . GLU A 1 113 ? 1.229 -2.771 7.456 1.00 96.19 113 GLU A C 1
ATOM 857 O O . GLU A 1 113 ? 0.988 -3.731 6.717 1.00 96.19 113 GLU A O 1
ATOM 862 N N . SER A 1 114 ? 0.687 -2.682 8.669 1.00 94.12 114 SER A N 1
ATOM 863 C CA . SER A 1 114 ? -0.407 -3.560 9.075 1.00 94.12 114 SER A CA 1
ATOM 864 C C . SER A 1 114 ? -1.638 -3.294 8.210 1.00 94.12 114 SER A C 1
ATOM 866 O O . SER A 1 114 ? -2.053 -2.144 8.067 1.00 94.12 114 SER A O 1
ATOM 868 N N . TYR A 1 115 ? -2.286 -4.346 7.721 1.00 93.19 115 TYR A N 1
ATOM 869 C CA . TYR A 1 115 ? -3.551 -4.197 7.011 1.00 93.19 115 TYR A CA 1
ATOM 870 C C . TYR A 1 115 ? -4.695 -3.861 7.978 1.00 93.19 115 TYR A C 1
ATOM 872 O O . TYR A 1 115 ? -4.903 -4.571 8.965 1.00 93.19 115 TYR A O 1
ATOM 880 N N . ILE A 1 116 ? -5.469 -2.820 7.666 1.00 88.00 116 ILE A N 1
ATOM 881 C CA . ILE A 1 116 ? -6.723 -2.504 8.359 1.00 88.00 116 ILE A CA 1
ATOM 882 C C . ILE A 1 116 ? -7.883 -2.926 7.467 1.00 88.00 116 ILE A C 1
ATOM 884 O O . ILE A 1 116 ? -8.032 -2.440 6.348 1.00 88.00 116 ILE A O 1
ATOM 888 N N . SER A 1 117 ? -8.719 -3.834 7.966 1.00 84.12 117 SER A N 1
ATOM 889 C CA . SER A 1 117 ? -9.955 -4.202 7.286 1.00 84.12 117 SER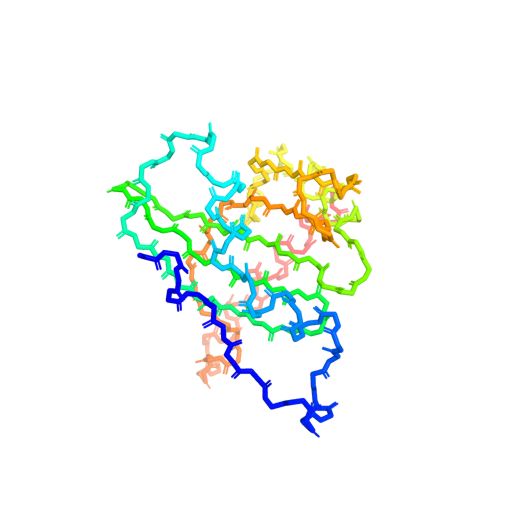 A CA 1
ATOM 890 C C . SER A 1 117 ? -11.014 -3.117 7.465 1.00 84.12 117 SER A C 1
ATOM 892 O O . SER A 1 117 ? -11.129 -2.483 8.515 1.00 84.12 117 SER A O 1
ATOM 894 N N . GLY A 1 118 ? -11.823 -2.914 6.434 1.00 84.06 118 GLY A N 1
ATOM 895 C CA . GLY A 1 118 ? -12.889 -1.929 6.471 1.00 84.06 118 GLY A CA 1
ATOM 896 C C . GLY A 1 118 ? -13.471 -1.676 5.094 1.00 84.06 118 GLY A C 1
ATOM 897 O O . GLY A 1 118 ? -13.088 -2.313 4.114 1.00 84.06 118 GLY A O 1
ATOM 898 N N . ALA A 1 119 ? -14.410 -0.738 5.051 1.00 80.69 119 ALA A N 1
ATOM 899 C CA . ALA A 1 119 ? -14.982 -0.222 3.822 1.00 80.69 119 ALA A CA 1
ATOM 900 C C . ALA A 1 119 ? -14.719 1.289 3.741 1.00 80.69 119 ALA A C 1
ATOM 902 O O . ALA A 1 119 ? -14.787 1.968 4.775 1.00 80.69 119 ALA A O 1
ATOM 903 N N . PRO A 1 120 ? -14.451 1.816 2.538 1.00 80.69 120 PRO A N 1
ATOM 904 C CA . PRO A 1 120 ? -14.464 3.247 2.277 1.00 80.69 120 PRO A CA 1
ATOM 905 C C . PRO A 1 120 ? -15.787 3.905 2.703 1.00 80.69 120 PRO A C 1
ATOM 907 O O . PRO A 1 120 ? -16.849 3.277 2.706 1.00 80.69 120 PRO A O 1
ATOM 910 N N . LEU A 1 121 ? -15.733 5.181 3.099 1.00 80.75 121 LEU A N 1
ATOM 911 C CA . LEU A 1 121 ? -16.905 5.890 3.630 1.00 80.75 121 LEU A CA 1
ATOM 912 C C . LEU A 1 121 ? -18.008 6.077 2.573 1.00 80.75 121 LEU A C 1
ATOM 914 O O . LEU A 1 121 ? -19.190 6.064 2.908 1.00 80.75 121 LEU A O 1
ATOM 918 N N . ASP A 1 122 ? -17.623 6.211 1.307 1.00 82.12 122 ASP A N 1
ATOM 919 C CA . ASP A 1 122 ? -18.499 6.322 0.136 1.00 82.12 122 ASP A CA 1
ATOM 920 C C . ASP A 1 122 ? -19.330 5.057 -0.125 1.00 82.12 122 ASP A C 1
ATOM 922 O O . ASP A 1 122 ? -20.343 5.123 -0.816 1.00 82.12 122 ASP A O 1
ATOM 926 N N . TRP A 1 123 ? -18.986 3.921 0.489 1.00 83.31 123 TRP A N 1
ATOM 927 C CA . TRP A 1 123 ? -19.794 2.697 0.413 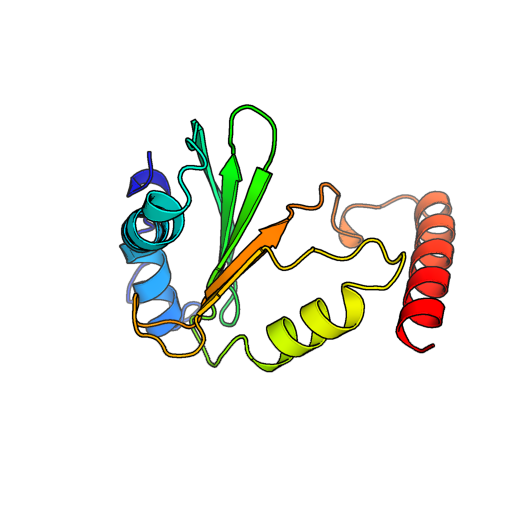1.00 83.31 123 TRP A CA 1
ATOM 928 C C . TRP A 1 123 ? -20.975 2.697 1.395 1.00 83.31 123 TRP A C 1
ATOM 930 O O . TRP A 1 123 ? -21.786 1.767 1.410 1.00 83.31 123 TRP A O 1
ATOM 940 N N . VAL A 1 124 ? -21.101 3.724 2.241 1.00 82.44 124 VAL A N 1
ATOM 941 C CA . VAL A 1 124 ? -22.147 3.810 3.266 1.00 82.44 124 VAL A CA 1
ATOM 942 C C . VAL A 1 124 ? -23.288 4.708 2.792 1.00 82.44 124 VAL A C 1
ATOM 944 O O . VAL A 1 124 ? -23.261 5.921 2.967 1.00 82.44 124 VAL A O 1
ATOM 947 N N . ALA A 1 125 ? -24.338 4.096 2.241 1.00 76.38 125 ALA A N 1
ATOM 948 C CA . ALA A 1 125 ? -25.484 4.821 1.680 1.00 76.38 125 ALA A CA 1
ATOM 949 C C . ALA A 1 125 ? -26.514 5.314 2.726 1.00 76.38 125 ALA A C 1
ATOM 951 O O . ALA A 1 125 ? -27.271 6.250 2.478 1.00 76.38 125 ALA A O 1
ATOM 952 N N . GLU A 1 126 ? -26.584 4.690 3.906 1.00 83.75 126 GLU A N 1
ATOM 953 C CA . GLU A 1 126 ? -27.651 4.957 4.880 1.00 83.75 126 GLU A CA 1
ATOM 954 C C . GLU A 1 126 ? -27.340 6.152 5.800 1.00 83.75 126 GLU A C 1
ATOM 956 O O . GLU A 1 126 ? -26.433 6.099 6.635 1.00 83.75 126 GLU A O 1
ATOM 961 N N . ALA A 1 127 ? -28.168 7.204 5.741 1.00 77.06 127 ALA A N 1
ATOM 962 C CA . ALA A 1 127 ? -27.992 8.433 6.526 1.00 77.06 127 ALA A CA 1
ATOM 963 C C . ALA A 1 127 ? -27.811 8.230 8.055 1.00 77.06 127 ALA A C 1
ATOM 965 O O . ALA A 1 127 ? -26.986 8.928 8.659 1.00 77.06 127 ALA A O 1
ATOM 966 N N . PRO A 1 128 ? -28.509 7.292 8.734 1.00 81.31 128 PRO A N 1
ATOM 967 C CA . PRO A 1 128 ? -28.243 7.002 10.144 1.00 81.31 128 PRO A CA 1
ATOM 968 C C . PRO A 1 128 ? -26.828 6.462 10.400 1.00 81.31 128 PRO A C 1
ATOM 970 O O . PRO A 1 128 ? -26.204 6.853 11.389 1.00 81.31 128 PRO A O 1
ATOM 973 N N . ARG A 1 129 ? -26.300 5.620 9.501 1.00 83.50 129 ARG A N 1
ATOM 974 C CA . ARG A 1 129 ? -24.945 5.057 9.609 1.00 83.50 129 ARG A CA 1
ATOM 975 C C . ARG A 1 129 ? -23.886 6.131 9.389 1.00 83.50 129 ARG A C 1
ATOM 977 O O . ARG A 1 129 ? -22.954 6.223 10.184 1.00 83.50 129 ARG A O 1
ATOM 984 N N . VAL A 1 130 ? -24.088 7.011 8.406 1.00 85.62 130 VAL A N 1
ATOM 985 C CA . VAL A 1 130 ? -23.190 8.148 8.135 1.00 85.62 130 VAL A CA 1
ATOM 986 C C . VAL A 1 130 ? -23.003 9.021 9.380 1.00 85.62 130 VAL A C 1
ATOM 988 O O . VAL A 1 130 ? -21.877 9.365 9.730 1.00 85.62 130 VAL A O 1
ATOM 991 N N . ARG A 1 131 ? -24.079 9.320 10.122 1.00 85.25 131 ARG A N 1
ATOM 992 C CA . ARG A 1 131 ? -23.985 10.122 11.358 1.00 85.25 131 ARG A CA 1
ATOM 993 C C . ARG A 1 131 ? -23.150 9.460 12.453 1.00 85.25 131 ARG A C 1
ATOM 995 O O . ARG A 1 131 ? -22.424 10.148 13.169 1.00 85.25 131 ARG A O 1
ATOM 1002 N N . VAL A 1 132 ? -23.259 8.142 12.615 1.00 87.81 132 VAL A N 1
ATOM 1003 C CA . VAL A 1 132 ? -22.452 7.400 13.597 1.00 87.81 132 VAL A CA 1
ATOM 1004 C C . VAL A 1 132 ? -20.983 7.395 13.182 1.00 87.81 132 VAL A C 1
ATOM 1006 O O . VAL A 1 132 ? -20.120 7.676 14.014 1.00 87.81 132 VAL A O 1
ATOM 1009 N N . LEU A 1 133 ? -20.702 7.156 11.900 1.00 88.31 133 LEU A N 1
ATOM 1010 C CA . LEU A 1 133 ? -19.343 7.169 11.359 1.00 88.31 133 LEU A CA 1
ATOM 1011 C C . LEU A 1 133 ? -18.696 8.548 11.483 1.00 88.31 133 LEU A C 1
ATOM 1013 O O . LEU A 1 133 ? -17.579 8.642 11.982 1.00 88.31 133 LEU A O 1
ATOM 1017 N N . ALA A 1 134 ? -19.420 9.622 11.158 1.00 87.44 134 ALA A N 1
ATOM 1018 C CA . ALA A 1 134 ? -18.934 10.993 11.306 1.00 87.44 134 ALA A CA 1
ATOM 1019 C C . ALA A 1 134 ? -18.492 11.305 12.748 1.00 87.44 134 ALA A C 1
ATOM 1021 O O . ALA A 1 134 ? -17.465 11.949 12.962 1.00 87.44 134 ALA A O 1
ATOM 1022 N N . ARG A 1 135 ? -19.214 10.796 13.761 1.00 89.50 135 ARG A N 1
ATOM 1023 C CA . ARG A 1 135 ? -18.802 10.936 15.170 1.00 89.50 135 ARG A CA 1
ATOM 1024 C C . ARG A 1 135 ? -17.505 10.190 15.471 1.00 89.50 135 ARG A C 1
ATOM 1026 O O . ARG A 1 135 ? -16.680 10.714 16.215 1.00 89.50 135 ARG A O 1
ATOM 1033 N N . GLN A 1 136 ? -17.329 8.983 14.933 1.00 88.12 136 GLN A N 1
ATOM 1034 C CA . GLN A 1 136 ? -16.095 8.218 15.134 1.00 88.12 136 GLN A CA 1
ATOM 1035 C C . GLN A 1 136 ? -14.910 8.890 14.441 1.00 88.12 136 GLN A C 1
ATOM 1037 O O . GLN A 1 136 ? -13.884 9.098 15.080 1.00 88.12 136 GLN A O 1
ATOM 1042 N N . VAL A 1 137 ? -15.089 9.342 13.197 1.00 88.94 137 VAL A N 1
ATOM 1043 C CA . VAL A 1 137 ? -14.084 10.124 12.463 1.00 88.94 137 VAL A CA 1
ATOM 1044 C C . VAL A 1 137 ? -13.694 11.372 13.255 1.00 88.94 137 VAL A C 1
ATOM 1046 O O . VAL A 1 137 ? -12.514 11.582 13.511 1.00 88.94 137 VAL A O 1
ATOM 1049 N N . GLY A 1 138 ? -14.664 12.154 13.740 1.00 90.06 138 GLY A N 1
ATOM 1050 C CA . GLY A 1 138 ? -14.387 13.348 14.544 1.00 90.06 138 GLY A CA 1
ATOM 1051 C C . GLY A 1 138 ? -13.630 13.052 15.846 1.00 90.06 138 GLY A C 1
ATOM 1052 O O . GLY A 1 138 ? -12.736 13.807 16.228 1.00 90.06 138 GLY A O 1
ATOM 1053 N N . ARG A 1 139 ? -13.936 11.936 16.524 1.00 88.19 139 ARG A N 1
ATOM 1054 C CA . ARG A 1 139 ? -13.195 11.500 17.722 1.00 88.19 139 ARG A CA 1
ATOM 1055 C C . ARG A 1 139 ? -11.759 11.102 17.398 1.00 88.19 139 ARG A C 1
ATOM 1057 O O . ARG A 1 139 ? -10.864 11.463 18.160 1.00 88.19 139 ARG A O 1
ATOM 1064 N N . THR A 1 140 ? -11.548 10.388 16.296 1.00 87.94 140 THR A N 1
ATOM 1065 C CA . THR A 1 140 ? -10.217 10.001 15.818 1.00 87.94 140 THR A CA 1
ATOM 1066 C C . THR A 1 140 ? -9.403 11.235 15.440 1.00 87.94 140 THR A C 1
ATOM 1068 O O . THR A 1 140 ? -8.322 11.410 15.986 1.00 87.94 140 THR A O 1
ATOM 1071 N N . LEU A 1 141 ? -9.957 12.151 14.636 1.00 88.44 141 LEU A N 1
ATOM 1072 C CA . LEU A 1 141 ? -9.297 13.405 14.245 1.00 88.44 141 LEU A CA 1
ATOM 1073 C C . LEU A 1 141 ? -8.894 14.249 15.456 1.00 88.44 141 LEU A C 1
ATOM 1075 O O . LEU A 1 141 ? -7.765 14.723 15.538 1.00 88.44 141 LEU A O 1
ATOM 1079 N N . ARG A 1 142 ? -9.791 14.390 16.440 1.00 89.12 142 ARG A N 1
ATOM 1080 C CA . ARG A 1 142 ? -9.475 15.119 17.673 1.00 89.12 142 ARG A CA 1
ATOM 1081 C C . ARG A 1 142 ? -8.287 14.506 18.411 1.00 89.12 142 ARG A C 1
ATOM 1083 O O . ARG A 1 142 ? -7.472 15.253 18.929 1.00 89.12 142 ARG A O 1
ATOM 1090 N N . ARG A 1 143 ? -8.207 13.176 18.481 1.00 86.06 143 ARG A N 1
ATOM 1091 C CA . ARG A 1 143 ? -7.082 12.476 19.114 1.00 86.06 143 ARG A CA 1
ATOM 1092 C C . ARG A 1 143 ? -5.802 12.560 18.284 1.00 86.06 143 ARG A C 1
ATOM 1094 O O . ARG A 1 143 ? -4.740 12.583 18.872 1.00 86.06 143 ARG A O 1
ATOM 1101 N N . SER A 1 144 ? -5.895 12.613 16.956 1.00 84.75 144 SER A N 1
ATOM 1102 C CA . SER A 1 144 ? -4.736 12.820 16.076 1.00 84.75 144 SER A CA 1
ATOM 1103 C C . SER A 1 144 ? -4.129 14.217 16.204 1.00 84.75 144 SER A C 1
ATOM 1105 O O . SER A 1 144 ? -2.948 14.382 15.932 1.00 84.75 144 SER A O 1
ATOM 1107 N N . HIS A 1 145 ? -4.928 15.218 16.582 1.00 86.38 145 HIS A N 1
ATOM 1108 C CA . HIS A 1 145 ? -4.462 16.589 16.816 1.00 86.38 145 HIS A CA 1
ATOM 1109 C C . HIS A 1 145 ? -3.890 16.825 18.226 1.00 86.38 145 HIS A C 1
ATOM 1111 O O . HIS A 1 145 ? -3.388 17.919 18.482 1.00 86.38 145 HIS A O 1
ATOM 1117 N N . GLN A 1 146 ? -4.041 15.867 19.147 1.00 82.25 146 GLN A N 1
ATOM 1118 C CA . GLN A 1 146 ? -3.572 15.948 20.536 1.00 82.25 146 GLN A CA 1
ATOM 1119 C C . GLN A 1 146 ? -2.229 15.245 20.689 1.00 82.25 146 GLN A C 1
ATOM 1121 O O . GLN A 1 146 ? -1.393 15.793 21.436 1.00 82.25 146 GLN A O 1
#

Organism: NCBI:txid186479

InterPro domains:
  IPR002575 Aminoglycoside phosphotransferase [PF01636] (65-146)
  IPR011009 Protein kinase-like domain superfamily [SSF56112] (42-146)

Foldseek 3Di:
DLQQQADQDDPPPPQEDPLQNVCSNCVSVLCCQVCVVVPQAFDDKDFDDDHQQWTWIWTDGPPFIKIKIWGSPDECPVVVVLLVVCQPPPAPDWHWDDWDRPCPRHVTTITMTGDDDDDDLVVDPDPVVNVVVVVVVVVRVVRSVD

pLDDT: mean 91.63, std 5.09, range [76.38, 9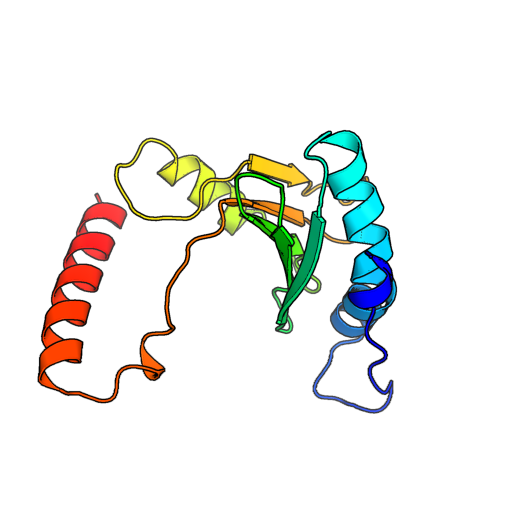7.88]

Radius of gyration: 16.75 Å; chains: 1; bounding box: 47×34×46 Å